Protein AF-A0A9J5WZH0-F1 (afdb_monomer_lite)

Foldseek 3Di:
DDDDDDPVVVLVVVVQVVLCQFQVDDQPPPVADDPRGSLVVCVVCPLPNSVVRGDVVLVVVVVVVVVVDPDDDDRPSVVSNVCVVVCSPVD

Sequence (91 aa):
MGSEASTQGDVYSFGIILLEMLTGKRPTNDMFGGDLSLHDLVRNAMPNGALEIVDPVLNLVEEEISRESSQIPRSVTEYMVWIYGNGIMEN

Radius of gyration: 14.97 Å; chains: 1; bounding box: 33×23×46 Å

Organism: Solanum commersonii (NCBI:txid4109)

Secondary structure (DSSP, 8-state):
-PPPP-HHHHHHHHHHHHHHHHH---TT-TT--TT--HHHHHHHHTTTTHHHHS-HHHHHHHHHHHHH-SS----HHHHHHHHHHTTTT--

pLDDT: mean 77.74, std 12.26, range [44.59, 92.44]

Structure (mmCIF, N/CA/C/O backbone):
data_AF-A0A9J5WZH0-F1
#
_entry.id   AF-A0A9J5WZH0-F1
#
loop_
_atom_site.group_PDB
_atom_site.id
_atom_site.type_symbol
_atom_site.label_atom_id
_atom_site.label_alt_id
_atom_site.label_comp_id
_atom_site.label_asym_id
_atom_site.label_entity_id
_atom_site.label_seq_id
_atom_site.pdbx_PDB_ins_code
_atom_site.Cartn_x
_atom_site.Cartn_y
_atom_site.Cartn_z
_atom_site.occupancy
_atom_site.B_iso_or_equiv
_atom_site.auth_seq_id
_atom_site.auth_comp_id
_atom_site.auth_asym_id
_atom_site.auth_atom_id
_atom_site.pdbx_PDB_model_num
ATOM 1 N N . MET A 1 1 ? 15.765 -12.757 -19.753 1.00 44.59 1 MET A N 1
ATOM 2 C CA . MET A 1 1 ? 16.707 -11.672 -19.417 1.00 44.59 1 MET A CA 1
ATOM 3 C C . MET A 1 1 ? 16.183 -11.040 -18.143 1.00 44.59 1 MET A C 1
ATOM 5 O O . MET A 1 1 ? 15.124 -10.438 -18.200 1.00 44.59 1 MET A O 1
ATOM 9 N N . GLY A 1 2 ? 16.812 -11.308 -16.998 1.00 58.31 2 GLY A N 1
ATOM 10 C CA . GLY A 1 2 ? 16.492 -10.615 -15.748 1.00 58.31 2 GLY A CA 1
ATOM 11 C C . GLY A 1 2 ? 17.391 -9.392 -15.650 1.00 58.31 2 GLY A C 1
ATOM 12 O O . GLY A 1 2 ? 18.589 -9.515 -15.907 1.00 58.31 2 GLY A O 1
ATOM 13 N N . SER A 1 3 ? 16.817 -8.227 -15.367 1.00 66.56 3 SER A N 1
ATOM 14 C CA . SER A 1 3 ? 17.593 -7.047 -14.992 1.00 66.56 3 SER A CA 1
ATOM 15 C C . SER A 1 3 ? 18.419 -7.350 -13.742 1.00 66.56 3 SER A C 1
ATOM 17 O O . SER A 1 3 ? 18.030 -8.183 -12.922 1.00 66.56 3 SER A O 1
ATOM 19 N N . GLU A 1 4 ? 19.563 -6.686 -13.608 1.00 76.12 4 GLU A N 1
ATOM 20 C CA . GLU A 1 4 ? 20.389 -6.757 -12.405 1.00 76.12 4 GLU A CA 1
ATOM 21 C C . GLU A 1 4 ? 19.550 -6.375 -11.176 1.00 76.12 4 GLU A C 1
ATOM 23 O O . GLU A 1 4 ? 18.756 -5.431 -11.231 1.00 76.12 4 GLU A O 1
ATOM 28 N N . ALA A 1 5 ? 19.676 -7.146 -10.092 1.00 78.50 5 ALA A N 1
ATOM 29 C CA . ALA A 1 5 ? 18.990 -6.834 -8.845 1.00 78.50 5 ALA A CA 1
ATOM 30 C C . ALA A 1 5 ? 19.438 -5.445 -8.369 1.00 78.50 5 ALA A C 1
ATOM 32 O O . ALA A 1 5 ? 20.632 -5.153 -8.307 1.00 78.50 5 ALA A O 1
ATOM 33 N N . SER A 1 6 ? 18.474 -4.583 -8.061 1.00 88.19 6 SER A N 1
ATOM 34 C CA . SER A 1 6 ? 18.716 -3.212 -7.624 1.00 88.19 6 SER A CA 1
ATOM 35 C C . SER A 1 6 ? 17.916 -2.956 -6.366 1.00 88.19 6 SER A C 1
ATOM 37 O O . SER A 1 6 ? 16.724 -3.251 -6.327 1.00 88.19 6 SER A O 1
ATOM 39 N N . THR A 1 7 ? 18.541 -2.312 -5.379 1.00 89.31 7 THR A N 1
ATOM 40 C CA . THR A 1 7 ? 17.874 -1.895 -4.141 1.00 89.31 7 THR A CA 1
ATOM 41 C C . THR A 1 7 ? 16.598 -1.102 -4.422 1.00 89.31 7 THR A C 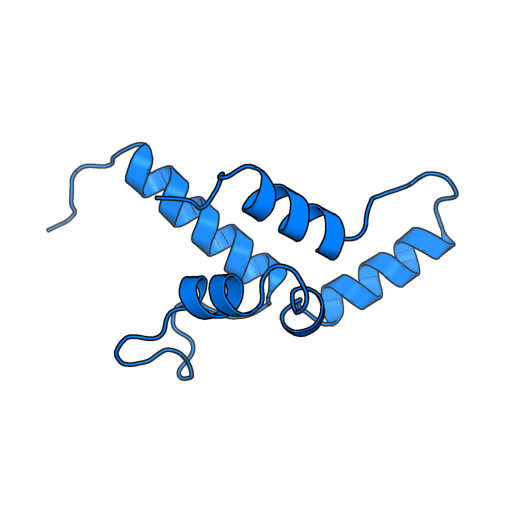1
ATOM 43 O O . THR A 1 7 ? 15.607 -1.271 -3.722 1.00 89.31 7 THR A O 1
ATOM 46 N N . GLN A 1 8 ? 16.583 -0.267 -5.467 1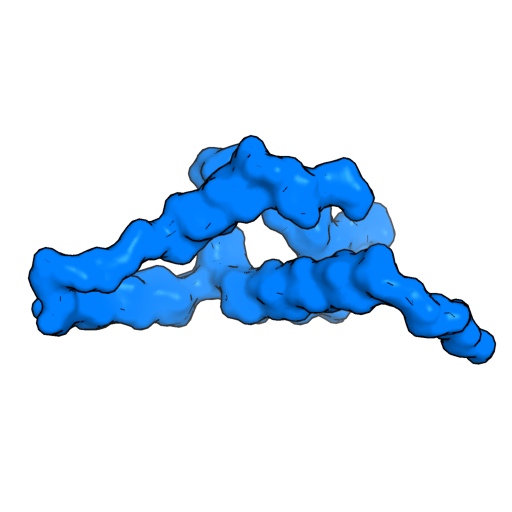.00 84.50 8 GLN A N 1
ATOM 47 C CA . GLN A 1 8 ? 15.387 0.495 -5.838 1.00 84.50 8 GLN A CA 1
ATOM 48 C C . GLN A 1 8 ? 14.268 -0.406 -6.379 1.00 84.50 8 GLN A C 1
ATOM 50 O O . GLN A 1 8 ? 13.107 -0.222 -6.023 1.00 84.50 8 GLN A O 1
ATOM 55 N N . GLY A 1 9 ? 14.617 -1.403 -7.198 1.00 87.94 9 GLY A N 1
ATOM 56 C CA . GLY A 1 9 ? 13.659 -2.389 -7.702 1.00 87.94 9 GLY A CA 1
ATOM 57 C C . GLY A 1 9 ? 13.100 -3.277 -6.588 1.00 87.94 9 GLY A C 1
ATOM 58 O O . GLY A 1 9 ? 11.901 -3.560 -6.579 1.00 87.94 9 GLY A O 1
ATOM 59 N N . ASP A 1 10 ? 13.939 -3.652 -5.620 1.00 89.19 10 ASP A N 1
ATOM 60 C CA . ASP A 1 10 ? 13.536 -4.435 -4.448 1.00 89.19 10 ASP A CA 1
ATOM 61 C C . ASP A 1 10 ? 12.574 -3.641 -3.551 1.00 89.19 10 ASP A C 1
ATOM 63 O O . ASP A 1 10 ? 11.542 -4.171 -3.141 1.00 89.19 10 ASP A O 1
ATOM 67 N N . VAL A 1 11 ? 12.859 -2.355 -3.297 1.00 88.19 11 VAL A N 1
ATOM 68 C CA . VAL A 1 11 ? 11.977 -1.459 -2.525 1.00 88.19 11 VAL A CA 1
ATOM 69 C C . VAL A 1 11 ? 10.629 -1.275 -3.218 1.00 88.19 11 VAL A C 1
ATOM 71 O O . VAL A 1 11 ? 9.593 -1.410 -2.568 1.00 88.19 11 VAL A O 1
ATOM 74 N N . TYR A 1 12 ? 10.621 -1.024 -4.530 1.00 87.00 12 TYR A N 1
ATOM 75 C CA . TYR A 1 12 ? 9.379 -0.898 -5.293 1.00 87.00 12 TYR A CA 1
ATOM 76 C C . TYR A 1 12 ? 8.556 -2.191 -5.242 1.00 87.00 12 TYR A C 1
ATOM 78 O O . TYR A 1 12 ? 7.372 -2.169 -4.908 1.00 87.00 12 TYR A O 1
ATOM 86 N N . SER A 1 13 ? 9.193 -3.333 -5.514 1.00 88.69 13 SER A N 1
ATOM 87 C CA . SER A 1 13 ? 8.528 -4.641 -5.514 1.00 88.69 13 SER A CA 1
ATOM 88 C C . SER A 1 13 ? 7.957 -4.981 -4.137 1.00 88.69 13 SER A C 1
ATOM 90 O O . SER A 1 13 ? 6.834 -5.473 -4.035 1.00 88.69 13 SER A O 1
ATOM 92 N N . PHE A 1 14 ? 8.692 -4.663 -3.069 1.00 89.94 14 PHE A N 1
ATOM 93 C CA . PHE A 1 14 ? 8.200 -4.789 -1.702 1.00 89.94 14 PHE A CA 1
ATOM 94 C C . PHE A 1 14 ? 6.990 -3.881 -1.441 1.00 89.94 14 PHE A C 1
ATOM 96 O O . PHE A 1 14 ? 6.006 -4.333 -0.859 1.00 89.94 14 PHE A O 1
ATOM 103 N N . GLY A 1 15 ? 7.014 -2.638 -1.932 1.00 88.75 15 GLY A N 1
ATOM 104 C CA . GLY A 1 15 ? 5.873 -1.724 -1.879 1.00 88.75 15 GLY A CA 1
ATOM 105 C C . GLY A 1 15 ? 4.622 -2.305 -2.544 1.00 88.75 15 GLY A C 1
ATOM 106 O O . GLY A 1 15 ? 3.545 -2.267 -1.959 1.00 88.75 15 GLY A O 1
ATOM 107 N N . ILE A 1 16 ? 4.758 -2.929 -3.717 1.00 90.75 16 ILE A N 1
ATOM 108 C CA . ILE A 1 16 ? 3.636 -3.588 -4.403 1.00 90.75 16 ILE A CA 1
ATOM 109 C C . ILE A 1 16 ? 3.072 -4.759 -3.590 1.00 90.75 16 ILE A C 1
ATOM 111 O O . ILE A 1 16 ? 1.853 -4.880 -3.481 1.00 90.75 16 ILE A O 1
ATOM 115 N N . ILE A 1 17 ? 3.927 -5.587 -2.984 1.00 91.75 17 ILE A N 1
ATOM 116 C CA . ILE A 1 17 ? 3.487 -6.692 -2.116 1.00 91.75 17 ILE A CA 1
ATOM 117 C C . ILE A 1 17 ? 2.728 -6.156 -0.894 1.00 91.75 17 ILE A C 1
ATOM 119 O O . ILE A 1 17 ? 1.698 -6.711 -0.514 1.00 91.75 17 ILE A O 1
ATOM 123 N N . LEU A 1 18 ? 3.192 -5.056 -0.294 1.00 89.81 18 LEU A N 1
ATOM 124 C CA . LEU A 1 18 ? 2.468 -4.407 0.800 1.00 89.81 18 LEU A CA 1
ATOM 125 C C . LEU A 1 18 ? 1.087 -3.921 0.349 1.00 89.81 18 LEU A C 1
ATOM 127 O O . LEU A 1 18 ? 0.101 -4.173 1.036 1.00 89.81 18 LEU A O 1
ATOM 131 N N . LEU A 1 19 ? 0.990 -3.271 -0.814 1.00 89.00 19 LEU A N 1
ATOM 132 C CA . LEU A 1 19 ? -0.299 -2.839 -1.362 1.00 89.00 19 LEU A CA 1
ATOM 133 C C . LEU A 1 19 ? -1.223 -4.027 -1.667 1.00 89.00 19 LEU A C 1
ATOM 135 O O . LEU A 1 19 ? -2.425 -3.942 -1.419 1.00 89.00 19 LEU A O 1
ATOM 139 N N . GLU A 1 20 ? -0.684 -5.143 -2.161 1.00 92.44 20 GLU A N 1
ATOM 140 C CA . GLU A 1 20 ? -1.444 -6.379 -2.384 1.00 92.44 20 GLU A CA 1
ATOM 141 C C . GLU A 1 20 ? -2.026 -6.918 -1.071 1.00 92.44 20 GLU A C 1
ATOM 143 O O . GLU A 1 20 ? -3.209 -7.250 -1.022 1.00 92.44 20 GLU A O 1
ATOM 148 N N . MET A 1 21 ? -1.237 -6.941 0.008 1.00 90.06 21 MET A N 1
ATOM 149 C CA . MET A 1 21 ? -1.699 -7.379 1.332 1.00 90.06 21 MET A CA 1
ATOM 150 C C . MET A 1 21 ? -2.757 -6.444 1.925 1.00 90.06 21 MET A C 1
ATOM 152 O O . MET A 1 21 ? -3.711 -6.919 2.531 1.00 90.06 21 MET A O 1
ATOM 156 N N . LEU A 1 22 ? -2.600 -5.129 1.753 1.00 87.25 22 LEU A N 1
ATOM 157 C CA . LEU A 1 22 ? -3.502 -4.127 2.329 1.00 87.25 22 LEU A CA 1
ATOM 158 C C . LEU A 1 22 ? -4.842 -4.032 1.595 1.00 87.25 22 LEU A C 1
ATOM 160 O O . LEU A 1 22 ? -5.871 -3.777 2.213 1.00 87.25 22 LEU A O 1
ATOM 164 N N . THR A 1 23 ? -4.835 -4.217 0.276 1.00 89.56 23 THR A N 1
ATOM 165 C CA . THR A 1 23 ? -6.044 -4.108 -0.560 1.00 89.56 23 THR A CA 1
ATOM 166 C C . THR A 1 23 ? -6.715 -5.454 -0.828 1.00 89.56 23 THR A C 1
ATOM 168 O O . THR A 1 23 ? -7.845 -5.496 -1.323 1.00 89.56 23 THR A O 1
ATOM 171 N N . GLY A 1 24 ? -6.004 -6.561 -0.586 1.00 91.44 24 GLY A N 1
ATOM 172 C CA . GLY A 1 24 ? -6.422 -7.907 -0.977 1.00 91.44 24 GLY A CA 1
ATOM 173 C C . GLY A 1 24 ? -6.441 -8.122 -2.497 1.00 91.44 24 GLY A C 1
ATOM 174 O O . GLY A 1 24 ? -6.999 -9.110 -2.984 1.00 91.44 24 GLY A O 1
ATOM 175 N N . LYS A 1 25 ? -5.879 -7.194 -3.288 1.00 91.56 25 LYS A N 1
ATOM 176 C CA . LYS A 1 25 ? -5.909 -7.231 -4.757 1.00 91.56 25 LYS A CA 1
ATOM 177 C C . LYS A 1 25 ? -4.548 -7.606 -5.315 1.00 91.56 25 LYS A C 1
ATOM 179 O O . LYS A 1 25 ? -3.555 -6.928 -5.081 1.00 91.56 25 LYS A O 1
ATOM 184 N N . ARG A 1 26 ? -4.531 -8.642 -6.153 1.00 91.75 26 ARG A N 1
ATOM 185 C CA . ARG A 1 26 ? -3.325 -9.035 -6.884 1.00 91.75 26 ARG A CA 1
ATOM 186 C C . ARG A 1 26 ? -2.924 -7.954 -7.892 1.00 91.75 26 ARG A C 1
ATOM 188 O O . ARG A 1 26 ? -3.807 -7.483 -8.609 1.00 91.75 26 ARG A O 1
ATOM 195 N N . PRO A 1 27 ? -1.630 -7.633 -8.057 1.00 86.81 27 PRO A N 1
ATOM 196 C CA . PRO A 1 27 ? -1.166 -6.710 -9.098 1.00 86.81 27 PRO A CA 1
ATOM 197 C C . PRO A 1 27 ? -1.546 -7.155 -10.518 1.00 86.81 27 PRO A C 1
ATOM 199 O O . PRO A 1 27 ? -1.644 -6.334 -11.420 1.00 86.81 27 PRO A O 1
ATOM 202 N N . THR A 1 28 ? -1.776 -8.459 -10.703 1.00 89.81 28 THR A N 1
ATOM 203 C CA . THR A 1 28 ? -2.189 -9.103 -11.958 1.00 89.81 28 THR A CA 1
ATOM 204 C C . THR A 1 28 ? -3.696 -9.358 -12.050 1.00 89.81 28 THR A C 1
ATOM 206 O O . THR A 1 28 ? -4.127 -10.166 -12.867 1.00 89.81 28 THR A O 1
ATOM 209 N N . ASN A 1 29 ? -4.504 -8.750 -11.177 1.00 88.50 29 ASN A N 1
ATOM 210 C CA . ASN A 1 29 ? -5.959 -8.865 -11.252 1.00 88.50 29 ASN A CA 1
ATOM 211 C C . ASN A 1 29 ? -6.457 -8.335 -12.606 1.00 88.50 29 ASN A C 1
ATOM 213 O O . ASN A 1 29 ? -6.002 -7.283 -13.041 1.00 88.50 29 ASN A O 1
ATOM 217 N N . ASP A 1 30 ? -7.419 -9.020 -13.228 1.00 87.31 30 ASP A N 1
ATOM 218 C CA . ASP A 1 30 ? -7.969 -8.671 -14.548 1.00 87.31 30 ASP A CA 1
ATOM 219 C C . ASP A 1 30 ? -8.544 -7.243 -14.627 1.00 87.31 30 ASP A C 1
ATOM 221 O O . ASP A 1 30 ? -8.695 -6.695 -15.718 1.00 87.31 30 ASP A O 1
ATOM 225 N N . MET A 1 31 ? -8.860 -6.615 -13.486 1.00 85.69 31 MET A N 1
ATOM 226 C CA . MET A 1 31 ? -9.251 -5.198 -13.441 1.00 85.69 31 MET A CA 1
ATOM 227 C C . MET A 1 31 ? -8.113 -4.228 -13.795 1.00 85.69 31 MET A C 1
ATOM 229 O O . MET A 1 31 ? -8.380 -3.078 -14.138 1.00 85.69 31 MET A O 1
ATOM 233 N N . PHE A 1 32 ? -6.860 -4.673 -13.685 1.00 85.44 32 PHE A N 1
ATOM 234 C CA . PHE A 1 32 ? -5.663 -3.914 -14.021 1.00 85.44 32 PHE A CA 1
ATOM 235 C C . PHE A 1 32 ? -5.228 -4.299 -15.438 1.00 85.44 32 PHE A C 1
ATOM 237 O O . PHE A 1 32 ? -4.711 -5.387 -15.686 1.00 85.44 32 PHE A O 1
ATOM 244 N N . GLY A 1 33 ? -5.485 -3.405 -16.391 1.00 79.19 33 GLY A N 1
ATOM 245 C CA . GLY A 1 33 ? -5.159 -3.590 -17.800 1.00 79.19 33 GLY A CA 1
ATOM 246 C C . GLY A 1 33 ? -4.926 -2.251 -18.495 1.00 79.19 33 GLY A C 1
ATOM 247 O O . GLY A 1 33 ? -5.440 -1.217 -18.066 1.00 79.19 33 GLY A O 1
ATOM 248 N N . GLY A 1 34 ? -4.139 -2.269 -19.573 1.00 82.81 34 GLY A N 1
ATOM 249 C CA . GLY A 1 34 ? -3.680 -1.043 -20.229 1.00 82.81 34 GLY A CA 1
ATOM 250 C C . GLY A 1 34 ? -2.715 -0.272 -19.328 1.00 82.81 34 GLY A C 1
ATOM 251 O O . GLY A 1 34 ? -1.699 -0.826 -18.917 1.00 82.81 34 GLY A O 1
ATOM 252 N N . ASP A 1 35 ? -3.065 0.974 -19.007 1.00 79.56 35 ASP A N 1
ATOM 253 C CA . ASP A 1 35 ? -2.240 1.891 -18.206 1.00 79.56 35 ASP A CA 1
ATOM 254 C C . ASP A 1 35 ? -2.622 1.913 -16.712 1.00 79.56 35 ASP A C 1
ATOM 256 O O . ASP A 1 35 ? -2.121 2.747 -15.964 1.00 79.56 35 ASP A O 1
ATOM 260 N N . LEU A 1 36 ? -3.540 1.042 -16.269 1.00 85.88 36 LEU A N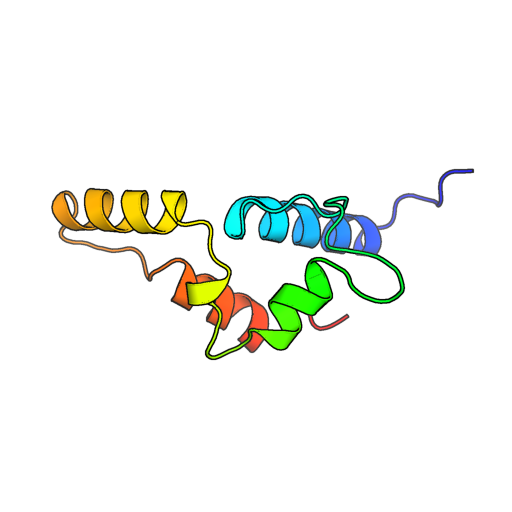 1
ATOM 261 C CA . LEU A 1 36 ? -3.990 0.980 -14.874 1.00 85.88 36 LEU A CA 1
ATOM 262 C C . LEU A 1 36 ? -3.267 -0.127 -14.104 1.00 85.88 36 LEU A C 1
ATOM 264 O O . LEU A 1 36 ? -3.355 -1.300 -14.467 1.00 85.88 36 LEU A O 1
ATOM 268 N N . SER A 1 37 ? -2.629 0.240 -12.993 1.00 90.62 37 SER A N 1
ATOM 269 C CA . SER A 1 37 ? -1.977 -0.680 -12.057 1.00 90.62 37 SER A CA 1
ATOM 270 C C . SER A 1 37 ? -2.560 -0.602 -10.639 1.00 90.62 37 SER A C 1
ATOM 272 O O . SER A 1 37 ? -3.262 0.345 -10.275 1.00 90.62 37 SER A O 1
ATOM 274 N N . LEU A 1 38 ? -2.217 -1.582 -9.794 1.00 90.31 38 LEU A N 1
ATOM 275 C CA . LEU A 1 38 ? -2.529 -1.550 -8.358 1.00 90.31 38 LEU A CA 1
ATOM 276 C C . LEU A 1 38 ? -1.983 -0.283 -7.681 1.00 90.31 38 LEU A C 1
ATOM 278 O O . LEU A 1 38 ? -2.631 0.296 -6.815 1.00 90.31 38 LEU A O 1
ATOM 282 N N . HIS A 1 39 ? -0.806 0.171 -8.101 1.00 89.12 39 HIS A N 1
ATOM 283 C CA . HIS A 1 39 ? -0.219 1.402 -7.595 1.00 89.12 39 HIS A CA 1
ATOM 284 C C . HIS A 1 39 ? -1.055 2.637 -7.981 1.00 89.12 39 HIS A C 1
ATOM 286 O O . HIS A 1 39 ? -1.241 3.520 -7.143 1.00 89.12 39 HIS A O 1
ATOM 292 N N . ASP A 1 40 ? -1.625 2.679 -9.190 1.00 90.19 40 ASP A N 1
ATOM 293 C CA . ASP A 1 40 ? -2.483 3.790 -9.631 1.00 90.19 40 ASP A CA 1
ATOM 294 C C . ASP A 1 40 ? -3.821 3.804 -8.894 1.00 90.19 40 ASP A C 1
ATOM 296 O O . ASP A 1 40 ? -4.305 4.871 -8.520 1.00 90.19 40 ASP A O 1
ATOM 300 N N . LEU A 1 41 ? -4.394 2.625 -8.621 1.00 89.69 41 LEU A N 1
ATOM 301 C CA . LEU A 1 41 ? -5.584 2.494 -7.779 1.00 89.69 41 LEU A CA 1
ATOM 302 C C . LEU A 1 41 ? -5.360 3.165 -6.419 1.00 89.69 41 LEU A C 1
ATOM 304 O O . LEU A 1 41 ? -6.158 4.003 -6.000 1.00 89.69 41 LEU A O 1
ATOM 308 N N . VAL A 1 42 ? -4.264 2.811 -5.745 1.00 87.75 42 VAL A N 1
ATOM 309 C CA . VAL A 1 42 ? -3.963 3.333 -4.408 1.00 87.75 42 VAL A CA 1
ATOM 310 C C . VAL A 1 42 ? -3.624 4.820 -4.472 1.00 87.75 42 VAL A C 1
ATOM 312 O O . VAL A 1 42 ? -4.140 5.597 -3.673 1.00 87.75 42 VAL A O 1
ATOM 315 N N . ARG A 1 43 ? -2.831 5.247 -5.461 1.00 87.50 43 ARG A N 1
ATOM 316 C CA . ARG A 1 43 ? -2.499 6.661 -5.689 1.00 87.50 43 ARG A CA 1
ATOM 317 C C . ARG A 1 43 ? -3.752 7.521 -5.879 1.00 87.50 43 ARG A C 1
ATOM 319 O O . ARG A 1 43 ? -3.834 8.589 -5.283 1.00 87.50 43 ARG A O 1
ATOM 326 N N . ASN A 1 44 ? -4.725 7.055 -6.661 1.00 88.75 44 ASN A N 1
ATOM 327 C CA . ASN A 1 44 ? -5.967 7.786 -6.934 1.00 88.75 44 ASN A CA 1
ATOM 328 C C . ASN A 1 44 ? -6.923 7.818 -5.735 1.00 88.75 44 ASN A C 1
ATOM 330 O O . ASN A 1 44 ? -7.710 8.753 -5.601 1.00 88.75 44 ASN A O 1
ATOM 334 N N . ALA A 1 45 ? -6.865 6.805 -4.870 1.00 87.06 45 ALA A N 1
ATOM 335 C CA . ALA A 1 45 ? -7.663 6.746 -3.653 1.00 87.06 45 ALA A CA 1
ATOM 336 C C . ALA A 1 45 ? -7.100 7.637 -2.533 1.00 87.06 45 ALA A C 1
ATOM 338 O O . ALA A 1 45 ? -7.814 7.967 -1.591 1.00 87.06 45 ALA A O 1
ATOM 339 N N . MET A 1 46 ? -5.834 8.045 -2.591 1.00 81.81 46 MET A N 1
ATOM 340 C CA . MET A 1 46 ? -5.216 8.819 -1.515 1.00 81.81 46 MET A CA 1
ATOM 341 C C . MET A 1 46 ? -5.488 10.329 -1.619 1.00 81.81 46 MET A C 1
ATOM 343 O O . MET A 1 46 ? -5.540 10.877 -2.719 1.00 81.81 46 MET A O 1
ATOM 347 N N . PRO A 1 47 ? -5.611 11.042 -0.478 1.00 73.56 47 PRO A N 1
ATOM 348 C CA . PRO A 1 47 ? -5.566 10.527 0.899 1.00 73.56 47 PRO A CA 1
ATOM 349 C C . PRO A 1 47 ? -6.931 10.076 1.459 1.00 73.56 47 PRO A C 1
ATOM 351 O O . PRO A 1 47 ? -6.975 9.391 2.475 1.00 73.56 47 PRO A O 1
ATOM 354 N N . ASN A 1 48 ? -8.046 10.463 0.833 1.00 79.00 48 ASN A N 1
ATOM 355 C CA . ASN A 1 48 ? -9.371 10.403 1.473 1.00 79.00 48 ASN A CA 1
ATOM 356 C C . ASN A 1 48 ? -10.156 9.104 1.222 1.00 79.00 48 ASN A C 1
ATOM 358 O O . ASN A 1 48 ? -11.083 8.807 1.965 1.00 79.00 48 ASN A O 1
ATOM 362 N N . GLY A 1 49 ? -9.808 8.342 0.190 1.00 82.19 49 GLY A N 1
ATOM 363 C CA . GLY A 1 49 ? -10.463 7.096 -0.222 1.00 82.19 49 GLY A CA 1
ATOM 364 C C . GLY A 1 49 ? -9.715 5.837 0.214 1.00 82.19 49 GLY A C 1
ATOM 365 O O . GLY A 1 49 ? -10.007 4.750 -0.274 1.00 82.19 49 GLY A O 1
ATOM 366 N N . ALA A 1 50 ? -8.741 5.953 1.121 1.00 79.94 50 ALA A N 1
ATOM 367 C CA . ALA A 1 50 ? -7.914 4.819 1.520 1.00 79.94 50 ALA A CA 1
ATOM 368 C C . ALA A 1 50 ? -8.749 3.675 2.124 1.00 79.94 50 ALA A C 1
ATOM 370 O O . ALA A 1 50 ? -8.543 2.521 1.774 1.00 79.94 50 ALA A O 1
ATOM 371 N N . LEU A 1 51 ? -9.748 3.992 2.952 1.00 81.75 51 LEU A N 1
ATOM 372 C CA . LEU A 1 51 ? -10.639 2.994 3.555 1.00 81.75 51 LEU A CA 1
ATOM 373 C C . LEU A 1 51 ? -11.461 2.212 2.512 1.00 81.75 51 LEU A C 1
ATOM 375 O O . LEU A 1 51 ? -11.796 1.055 2.742 1.00 81.75 51 LEU A O 1
ATOM 379 N N . GLU A 1 52 ? -11.769 2.821 1.364 1.00 86.50 52 GLU A N 1
ATOM 380 C CA . GLU A 1 52 ? -12.592 2.211 0.307 1.00 86.50 52 GLU A CA 1
ATOM 381 C C . GLU A 1 52 ? -11.847 1.114 -0.462 1.00 86.50 52 GLU A C 1
ATOM 383 O O . GLU A 1 52 ? -12.467 0.250 -1.085 1.00 86.50 52 GLU A O 1
ATOM 388 N N . ILE A 1 53 ? -10.514 1.152 -0.427 1.00 87.94 53 ILE A N 1
ATOM 389 C CA . ILE A 1 53 ? -9.649 0.210 -1.140 1.00 87.94 53 ILE A CA 1
ATOM 390 C C . ILE A 1 53 ? -8.994 -0.829 -0.222 1.00 87.94 53 ILE A C 1
ATOM 392 O O . ILE A 1 53 ? -8.427 -1.789 -0.745 1.00 87.94 53 ILE A O 1
ATOM 396 N N . VAL A 1 54 ? -9.063 -0.651 1.106 1.00 88.06 54 VAL A N 1
ATOM 397 C CA . VAL A 1 54 ? -8.582 -1.632 2.097 1.00 88.06 54 VAL A CA 1
ATOM 398 C C . VAL A 1 54 ? -9.411 -2.905 2.014 1.00 88.06 54 VAL A C 1
ATOM 400 O O . VAL A 1 54 ? -10.629 -2.860 1.832 1.00 88.06 54 VAL A O 1
ATOM 403 N N . ASP A 1 55 ? -8.749 -4.049 2.175 1.00 89.25 55 ASP A N 1
ATOM 404 C CA . ASP A 1 55 ? -9.425 -5.334 2.290 1.00 89.25 55 ASP A CA 1
ATOM 405 C C . ASP A 1 55 ? -10.409 -5.312 3.482 1.00 89.25 55 ASP A C 1
ATOM 407 O O . ASP A 1 55 ? -9.987 -5.094 4.623 1.00 89.25 55 ASP A O 1
ATOM 411 N N . PRO A 1 56 ? -11.712 -5.575 3.269 1.00 83.81 56 PRO A N 1
ATOM 412 C CA . PRO A 1 56 ? -12.696 -5.619 4.346 1.00 83.81 56 PRO A CA 1
ATOM 413 C C . PRO A 1 56 ? -12.324 -6.564 5.496 1.00 83.81 56 PRO A C 1
ATOM 415 O O . PRO A 1 56 ? -12.701 -6.305 6.636 1.00 83.81 56 PRO A O 1
ATOM 418 N N . VAL A 1 57 ? -11.574 -7.640 5.227 1.00 84.19 57 VAL A N 1
ATOM 419 C CA . VAL A 1 57 ? -11.081 -8.558 6.264 1.00 84.19 57 VAL A CA 1
ATOM 420 C C . VAL A 1 57 ? -10.156 -7.835 7.239 1.00 84.19 57 VAL A C 1
ATOM 422 O O . VAL A 1 57 ? -10.239 -8.083 8.439 1.00 84.19 57 VAL A O 1
ATOM 425 N N . LEU A 1 58 ? -9.317 -6.913 6.760 1.00 80.19 58 LEU A N 1
ATOM 426 C CA . LEU A 1 58 ? -8.442 -6.129 7.632 1.00 80.19 58 LEU A CA 1
ATOM 427 C C . LEU A 1 58 ? -9.253 -5.197 8.534 1.00 80.19 58 LEU A C 1
ATOM 429 O O . LEU A 1 58 ? -8.985 -5.161 9.730 1.00 80.19 58 LEU A O 1
ATOM 433 N N . ASN A 1 59 ? -10.295 -4.543 8.011 1.00 73.19 59 ASN A N 1
ATOM 434 C CA . ASN A 1 59 ? -11.185 -3.705 8.826 1.00 73.19 59 ASN A CA 1
ATOM 435 C C . ASN A 1 59 ? -11.869 -4.512 9.947 1.00 73.19 59 ASN A C 1
ATOM 437 O O . ASN A 1 59 ? -11.968 -4.047 11.078 1.00 73.19 59 ASN A O 1
ATOM 441 N N . LEU A 1 60 ? -12.293 -5.748 9.661 1.00 72.00 60 LEU A N 1
ATOM 442 C CA . LEU A 1 60 ? -12.902 -6.629 10.666 1.00 72.00 60 LEU A CA 1
ATOM 443 C C . LEU A 1 60 ? -11.906 -7.049 11.759 1.00 72.00 60 LEU A C 1
ATOM 445 O O . LEU A 1 60 ? -12.268 -7.131 12.931 1.00 72.00 60 LEU A O 1
ATOM 449 N N . VAL A 1 61 ? -10.649 -7.304 11.387 1.00 71.81 61 VAL A N 1
ATOM 450 C CA . VAL A 1 61 ? -9.579 -7.629 12.342 1.00 71.81 61 VAL A CA 1
ATOM 451 C C . VAL A 1 61 ? -9.275 -6.432 13.247 1.00 71.81 61 VAL A C 1
ATOM 453 O O . VAL A 1 61 ? -9.078 -6.612 14.446 1.00 71.81 61 VAL A O 1
ATOM 456 N N . GLU A 1 62 ? -9.286 -5.208 12.716 1.00 67.50 62 GLU A N 1
ATOM 457 C CA . GLU A 1 62 ? -9.122 -3.995 13.526 1.00 67.50 62 GLU A CA 1
ATOM 458 C C . GLU A 1 62 ? -10.251 -3.796 14.535 1.00 67.50 62 GLU A C 1
ATOM 460 O O . GLU A 1 62 ? -9.987 -3.443 15.688 1.00 67.50 62 GLU A O 1
ATOM 465 N N . GLU A 1 63 ? -11.499 -4.033 14.124 1.00 67.56 63 GLU A N 1
ATOM 466 C CA . GLU A 1 63 ? -12.658 -3.948 15.013 1.00 67.56 63 GLU A CA 1
ATOM 467 C C . GLU A 1 63 ? -12.561 -4.959 16.164 1.00 67.56 63 GLU A C 1
ATOM 469 O O . GLU A 1 63 ? -12.856 -4.605 17.306 1.00 67.56 63 GLU A O 1
ATOM 474 N N . GLU A 1 64 ? -12.096 -6.184 15.905 1.00 67.62 64 GLU A N 1
ATOM 475 C CA . GLU A 1 64 ? -11.920 -7.212 16.940 1.00 67.62 64 GLU A CA 1
ATOM 476 C C . GLU A 1 64 ? -10.743 -6.892 17.880 1.00 67.62 64 GLU A C 1
ATOM 478 O O . GLU A 1 64 ? -10.897 -6.921 19.102 1.00 67.62 64 GLU A O 1
ATOM 483 N N . ILE A 1 65 ? -9.588 -6.476 17.342 1.00 65.69 65 ILE A N 1
ATOM 484 C CA . ILE A 1 65 ? -8.410 -6.086 18.143 1.00 65.69 65 ILE A CA 1
ATOM 485 C C . ILE A 1 65 ? -8.720 -4.871 19.033 1.00 65.69 65 ILE A C 1
ATOM 487 O O . ILE A 1 65 ? -8.292 -4.811 20.189 1.00 65.69 65 ILE A O 1
ATOM 491 N N . SER A 1 66 ? -9.501 -3.915 18.525 1.00 64.00 66 SER A N 1
ATOM 492 C CA . SER A 1 66 ? -9.922 -2.724 19.275 1.00 64.00 66 SER A CA 1
ATOM 493 C C . SER A 1 66 ? -10.848 -3.054 20.450 1.00 64.00 66 SER A C 1
ATOM 495 O O . SER A 1 66 ? -10.912 -2.292 21.415 1.00 64.00 66 SER A O 1
ATOM 497 N N . ARG A 1 67 ? -11.566 -4.183 20.402 1.00 62.81 67 ARG A N 1
ATOM 498 C CA . ARG A 1 67 ? -12.408 -4.656 21.517 1.00 62.81 67 ARG A CA 1
ATOM 499 C C . ARG A 1 67 ? -11.582 -5.287 22.635 1.00 62.81 67 ARG A C 1
ATOM 501 O O . ARG A 1 67 ? -12.025 -5.266 23.783 1.00 62.81 67 ARG A O 1
ATOM 508 N N . GLU A 1 68 ? -10.398 -5.812 22.320 1.00 64.31 68 GLU A N 1
ATOM 509 C CA . GLU A 1 68 ? -9.548 -6.554 23.259 1.00 64.31 68 GLU A CA 1
ATOM 510 C C . GLU A 1 68 ? -8.391 -5.730 23.856 1.00 64.31 68 GLU A C 1
ATOM 512 O O . GLU A 1 68 ? -7.941 -6.028 24.965 1.00 64.31 68 GLU A O 1
ATOM 517 N N . SER A 1 69 ? -7.930 -4.661 23.195 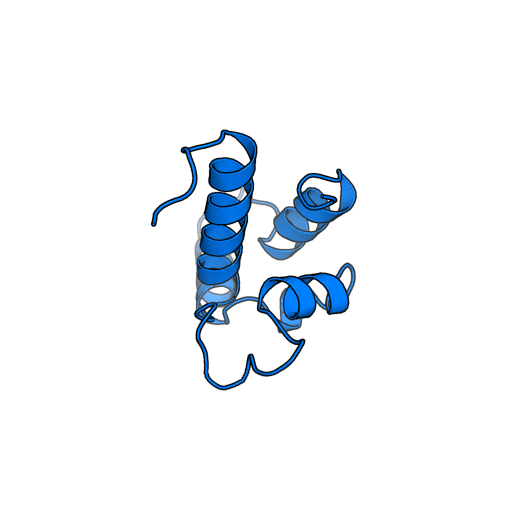1.00 55.22 69 SER A N 1
ATOM 518 C CA . SER A 1 69 ? -6.827 -3.815 23.680 1.00 55.22 69 SER A CA 1
ATOM 519 C C . SER A 1 69 ? -7.269 -2.376 23.950 1.00 55.22 69 SER A C 1
ATOM 521 O O . SER A 1 69 ? -7.674 -1.646 23.052 1.00 55.22 69 SER A O 1
ATOM 523 N N . SER A 1 70 ? -7.101 -1.911 25.193 1.00 57.06 70 SER A N 1
ATOM 524 C CA . SER A 1 70 ? -7.329 -0.504 25.573 1.00 57.06 70 SER A CA 1
ATOM 525 C C . SER A 1 70 ? -6.175 0.435 25.178 1.00 57.06 70 SER A C 1
ATOM 527 O O . SER A 1 70 ? -6.248 1.632 25.454 1.00 57.06 70 SER A O 1
ATOM 529 N N . GLN A 1 71 ? -5.123 -0.078 24.520 1.00 60.62 71 GLN A N 1
ATOM 530 C CA . GLN A 1 71 ? -3.935 0.673 24.094 1.00 60.62 71 GLN A CA 1
ATOM 531 C C . GLN A 1 71 ? -3.443 0.235 22.684 1.00 60.62 71 GLN A C 1
ATOM 533 O O . GLN A 1 71 ? -2.430 -0.444 22.574 1.00 60.62 71 GLN A O 1
ATOM 538 N N . ILE A 1 72 ? -4.139 0.723 21.632 1.00 53.25 72 ILE A N 1
ATOM 539 C CA . ILE A 1 72 ? -3.653 1.125 20.270 1.00 53.25 72 ILE A CA 1
ATOM 540 C C . ILE A 1 72 ? -3.269 -0.032 19.282 1.00 53.25 72 ILE A C 1
ATOM 542 O O . ILE A 1 72 ? -2.623 -0.989 19.705 1.00 53.25 72 ILE A O 1
ATOM 546 N N . PRO A 1 73 ? -3.661 0.011 17.973 1.00 50.97 73 PRO A N 1
ATOM 547 C CA . PRO A 1 73 ? -2.948 0.777 16.930 1.00 50.97 73 PRO A CA 1
ATOM 548 C C . PRO A 1 73 ? -3.817 1.763 16.134 1.00 50.97 73 PRO A C 1
ATOM 550 O O . PRO A 1 73 ? -5.008 1.561 15.933 1.00 50.97 73 PRO A O 1
ATOM 553 N N . ARG A 1 74 ? -3.174 2.837 15.661 1.00 62.88 74 ARG A N 1
ATOM 554 C CA . ARG A 1 74 ? -3.654 3.705 14.575 1.00 62.88 74 ARG A CA 1
ATOM 555 C C . ARG A 1 74 ? -4.217 2.848 13.444 1.00 62.88 74 ARG A C 1
ATOM 557 O O . ARG A 1 74 ? -3.535 1.896 13.060 1.00 62.88 74 ARG A O 1
ATOM 564 N N . SER A 1 75 ? -5.409 3.167 12.938 1.00 70.25 75 SER A N 1
ATOM 565 C CA . SER A 1 75 ? -6.042 2.330 11.914 1.00 70.25 75 SER A CA 1
ATOM 566 C C . SER A 1 75 ? -5.123 2.169 10.699 1.00 70.25 75 SER A C 1
ATOM 568 O O . SER A 1 75 ? -4.312 3.043 10.384 1.00 70.25 75 SER A O 1
ATOM 570 N N .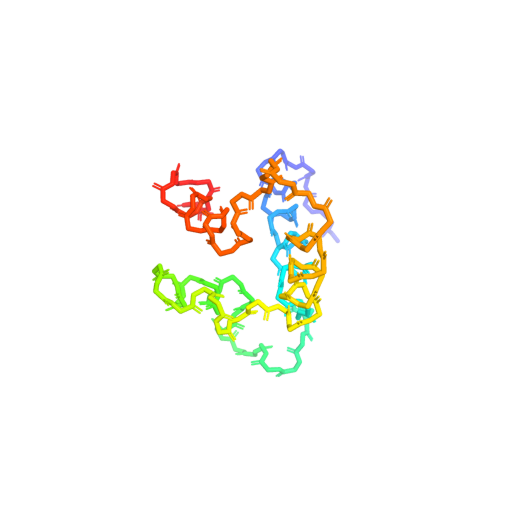 VAL A 1 76 ? -5.241 1.059 9.983 1.00 69.62 76 VAL A N 1
ATOM 571 C CA . VAL A 1 76 ? -4.525 0.743 8.744 1.00 69.62 76 VAL A CA 1
ATOM 572 C C . VAL A 1 76 ? -4.665 1.900 7.752 1.00 69.62 76 VAL A C 1
ATOM 574 O O . VAL A 1 76 ? -3.713 2.249 7.056 1.00 69.62 76 VAL A O 1
ATOM 577 N N . THR A 1 77 ? -5.814 2.576 7.769 1.00 66.00 77 THR A N 1
ATOM 578 C CA . THR A 1 77 ? -6.062 3.815 7.024 1.00 66.00 77 THR A CA 1
ATOM 579 C C . THR A 1 77 ? -5.084 4.931 7.415 1.00 66.00 77 THR A C 1
ATOM 581 O O . THR A 1 77 ? -4.470 5.533 6.536 1.00 66.00 77 THR A O 1
ATOM 584 N N . GLU A 1 78 ? -4.866 5.185 8.710 1.00 70.00 78 GLU A N 1
ATOM 585 C CA . GLU A 1 78 ? -3.873 6.163 9.180 1.00 70.00 78 GLU A CA 1
ATOM 586 C C . GLU A 1 78 ? -2.439 5.770 8.795 1.00 70.00 78 GLU A C 1
ATOM 588 O O . GLU A 1 78 ? -1.642 6.639 8.438 1.00 70.00 78 GLU A O 1
ATOM 593 N N . TYR A 1 79 ? -2.104 4.474 8.814 1.00 73.06 79 TYR A N 1
ATOM 594 C CA . TYR A 1 79 ? -0.800 3.986 8.355 1.00 73.06 79 TYR A CA 1
ATOM 595 C C . TYR A 1 79 ? -0.583 4.233 6.865 1.00 73.06 79 TYR A C 1
ATOM 597 O O . TYR A 1 79 ? 0.482 4.712 6.475 1.00 73.06 79 TYR A O 1
ATOM 605 N N . MET A 1 80 ? -1.577 3.952 6.025 1.00 68.19 80 MET A N 1
ATOM 606 C CA . MET A 1 80 ? -1.439 4.199 4.594 1.00 68.19 80 MET A CA 1
ATOM 607 C C . MET A 1 80 ? -1.385 5.697 4.271 1.00 68.19 80 MET A C 1
ATOM 609 O O . MET A 1 80 ? -0.552 6.111 3.467 1.00 68.19 80 MET A O 1
ATOM 613 N N . VAL A 1 81 ? -2.195 6.524 4.942 1.00 71.44 81 VAL A N 1
ATOM 614 C CA . VAL A 1 81 ? -2.108 7.991 4.830 1.00 71.44 81 VAL A CA 1
ATOM 615 C C . VAL A 1 81 ? -0.719 8.482 5.252 1.00 71.44 81 VAL A C 1
ATOM 617 O O . VAL A 1 81 ? -0.152 9.357 4.600 1.00 71.44 81 VAL A O 1
ATOM 620 N N . TRP A 1 82 ? -0.121 7.890 6.290 1.00 71.75 82 TRP A N 1
ATOM 621 C CA . TRP A 1 82 ? 1.239 8.215 6.718 1.00 71.75 82 TRP A CA 1
ATOM 622 C C . TRP A 1 82 ? 2.306 7.786 5.695 1.00 71.75 82 TRP A C 1
ATOM 624 O O . TRP A 1 82 ? 3.202 8.575 5.400 1.00 71.75 82 TRP A O 1
ATOM 634 N N . ILE A 1 83 ? 2.208 6.588 5.109 1.00 67.62 83 ILE A N 1
ATOM 635 C CA . ILE A 1 83 ? 3.152 6.093 4.087 1.00 67.62 83 ILE A CA 1
ATOM 636 C C . ILE A 1 83 ? 3.158 7.013 2.858 1.00 67.62 83 ILE A C 1
ATOM 638 O O . ILE A 1 83 ? 4.224 7.410 2.383 1.00 67.62 83 ILE A O 1
ATOM 642 N N . TYR A 1 84 ? 1.976 7.396 2.373 1.00 67.88 84 TYR A N 1
ATOM 643 C CA . TYR A 1 84 ? 1.847 8.276 1.211 1.00 67.88 84 TYR A CA 1
ATOM 644 C C . TYR A 1 84 ? 2.175 9.740 1.535 1.00 67.88 84 TYR A C 1
ATOM 646 O O . TYR A 1 84 ? 2.792 10.416 0.719 1.00 67.88 84 TYR A O 1
ATOM 654 N N . GLY A 1 85 ? 1.839 10.227 2.734 1.00 68.44 85 GLY A N 1
ATOM 655 C CA . GLY A 1 85 ? 2.122 11.602 3.158 1.00 68.44 85 GLY A CA 1
ATOM 656 C C . GLY A 1 85 ? 3.599 11.904 3.442 1.00 68.44 85 GLY A C 1
ATOM 657 O O . GLY A 1 85 ? 3.987 13.067 3.420 1.00 68.44 85 GLY A O 1
ATOM 658 N N . ASN A 1 86 ? 4.429 10.885 3.697 1.00 68.69 86 ASN A N 1
ATOM 659 C CA . ASN A 1 86 ? 5.873 11.041 3.934 1.00 68.69 86 ASN A CA 1
ATOM 660 C C . ASN A 1 86 ? 6.736 10.703 2.702 1.00 68.69 86 ASN A C 1
ATOM 662 O O . ASN A 1 86 ? 7.950 10.562 2.834 1.00 68.69 86 ASN A O 1
ATOM 666 N N . GLY A 1 87 ? 6.135 10.549 1.517 1.00 61.03 87 GLY 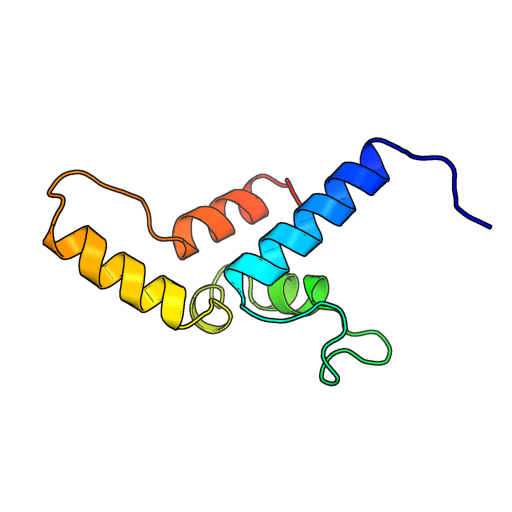A N 1
ATOM 667 C CA . GLY A 1 87 ? 6.879 10.361 0.267 1.00 61.03 87 GLY A CA 1
ATOM 668 C C . GLY A 1 87 ? 7.540 8.988 0.097 1.00 61.03 87 GLY A C 1
ATOM 669 O O . GLY A 1 87 ? 8.399 8.824 -0.764 1.00 61.03 87 GLY A O 1
ATOM 670 N N . ILE A 1 88 ? 7.143 7.969 0.872 1.00 64.56 88 ILE A N 1
ATOM 671 C CA . ILE A 1 88 ? 7.718 6.612 0.758 1.00 64.56 88 ILE A CA 1
ATOM 672 C C . ILE A 1 88 ? 7.416 5.985 -0.620 1.00 64.56 88 ILE A C 1
ATOM 674 O O . ILE A 1 88 ? 8.163 5.129 -1.086 1.00 64.56 88 ILE A O 1
ATOM 678 N N . MET A 1 89 ? 6.359 6.448 -1.295 1.00 62.25 89 MET A N 1
ATOM 679 C CA . MET A 1 89 ? 5.892 5.951 -2.598 1.00 62.25 89 MET A CA 1
ATOM 680 C C . MET A 1 89 ? 6.101 6.958 -3.753 1.00 62.25 89 MET A C 1
ATOM 682 O O . MET A 1 89 ? 5.466 6.825 -4.796 1.00 62.25 89 MET A O 1
ATOM 686 N N . GLU A 1 90 ? 6.932 7.995 -3.582 1.00 57.22 90 GLU A N 1
ATOM 687 C CA . GLU A 1 90 ? 7.047 9.115 -4.542 1.00 57.22 90 GLU A CA 1
ATOM 688 C C . GLU A 1 90 ? 7.932 8.875 -5.781 1.00 57.22 90 GLU A C 1
ATOM 690 O O . GLU A 1 90 ? 8.120 9.807 -6.562 1.00 57.22 90 GLU A O 1
ATOM 695 N N . ASN A 1 91 ? 8.439 7.662 -6.024 1.00 48.12 91 ASN A N 1
ATOM 696 C CA . ASN A 1 91 ? 9.341 7.399 -7.155 1.00 48.12 91 ASN A CA 1
ATOM 697 C C . ASN A 1 91 ? 8.784 6.391 -8.163 1.00 48.12 91 ASN A C 1
ATOM 699 O O . ASN A 1 91 ? 8.538 5.234 -7.757 1.00 48.12 91 ASN A O 1
#

InterPro domains:
  IPR011009 Protein kinase-like domain superfamily [SSF56112] (4-48)
  IPR051564 Leucine-rich repeat receptor-like kinase [PTHR48055] (1-75)